Protein AF-R6NTU0-F1 (afdb_monomer_lite)

Radius of gyration: 30.63 Å; chains: 1; bounding box: 32×79×46 Å

Structure (mmCIF, N/CA/C/O backbone):
data_AF-R6NTU0-F1
#
_entry.id   AF-R6NTU0-F1
#
loop_
_atom_site.group_PDB
_atom_site.id
_atom_site.type_symbol
_atom_site.label_atom_id
_atom_site.label_alt_id
_atom_site.label_comp_id
_atom_site.label_asym_id
_atom_site.label_entity_id
_atom_site.label_seq_id
_atom_site.pdbx_PDB_ins_code
_atom_site.Cartn_x
_atom_site.Cartn_y
_atom_site.Cartn_z
_atom_site.occupancy
_atom_site.B_iso_or_equiv
_atom_site.auth_seq_id
_atom_site.auth_comp_id
_atom_site.auth_asym_id
_atom_site.auth_atom_id
_atom_site.pdbx_PDB_model_num
ATOM 1 N N . MET A 1 1 ? 14.908 51.862 26.089 1.00 60.16 1 MET A N 1
ATOM 2 C CA . MET A 1 1 ? 14.613 51.411 24.707 1.00 60.16 1 MET A CA 1
ATOM 3 C C . MET A 1 1 ? 13.474 50.391 24.591 1.00 60.16 1 MET A C 1
ATOM 5 O O . MET A 1 1 ? 12.903 50.316 23.517 1.00 60.16 1 MET A O 1
ATOM 9 N N . GLN A 1 2 ? 13.102 49.621 25.627 1.00 60.88 2 GLN A N 1
ATOM 10 C CA . GLN A 1 2 ? 12.033 48.607 25.495 1.00 60.88 2 GLN A CA 1
ATOM 11 C C . GLN A 1 2 ? 10.595 49.155 25.581 1.00 60.88 2 GLN A C 1
ATOM 13 O O . GLN A 1 2 ? 9.703 48.608 24.943 1.00 60.88 2 GLN A O 1
ATOM 18 N N . ARG A 1 3 ? 10.361 50.254 26.313 1.00 58.28 3 ARG A N 1
ATOM 19 C CA . ARG A 1 3 ? 9.015 50.847 26.457 1.00 58.28 3 ARG A CA 1
ATOM 20 C C . ARG A 1 3 ? 8.456 51.373 25.129 1.00 58.28 3 ARG A C 1
ATOM 22 O O . ARG A 1 3 ? 7.352 51.023 24.747 1.00 58.28 3 ARG A O 1
ATOM 29 N N . SER A 1 4 ? 9.291 52.059 24.350 1.00 64.38 4 SER A N 1
ATOM 30 C CA . SER A 1 4 ? 8.915 52.613 23.044 1.00 64.38 4 SER A CA 1
ATOM 31 C C . SER A 1 4 ? 8.605 51.563 21.971 1.00 64.38 4 SER A C 1
ATOM 33 O O . SER A 1 4 ? 7.971 51.887 20.968 1.00 64.38 4 SER A O 1
ATOM 35 N N . ALA A 1 5 ? 9.073 50.323 22.139 1.00 65.81 5 ALA A N 1
ATOM 36 C CA . ALA A 1 5 ? 8.715 49.215 21.258 1.00 65.81 5 ALA A CA 1
ATOM 37 C C . ALA A 1 5 ? 7.340 48.638 21.626 1.00 65.81 5 ALA A C 1
ATOM 39 O O . ALA A 1 5 ? 6.546 48.366 20.730 1.00 65.81 5 ALA A O 1
ATOM 40 N N . ALA A 1 6 ? 7.038 48.521 22.924 1.00 65.94 6 ALA A N 1
ATOM 41 C CA . ALA A 1 6 ? 5.730 48.087 23.409 1.00 65.94 6 ALA A CA 1
ATOM 42 C C . ALA A 1 6 ? 4.619 49.077 23.009 1.00 65.94 6 ALA A C 1
ATOM 44 O O . ALA A 1 6 ? 3.606 48.659 22.451 1.00 65.94 6 ALA A O 1
ATOM 45 N N 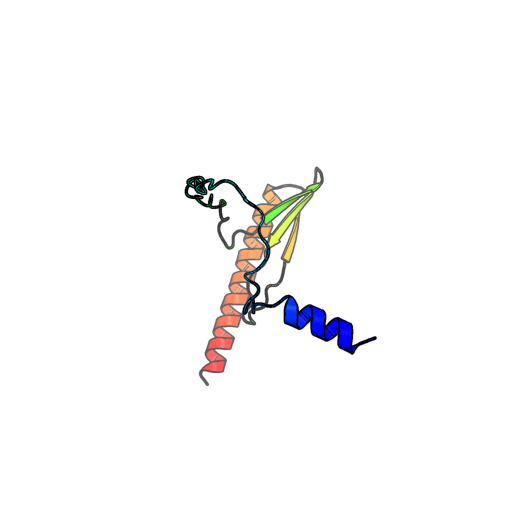. ASP A 1 7 ? 4.867 50.384 23.154 1.00 67.50 7 ASP A N 1
ATOM 46 C CA . ASP A 1 7 ? 3.913 51.440 22.776 1.00 67.50 7 ASP A CA 1
ATOM 47 C C . ASP A 1 7 ? 3.562 51.415 21.274 1.00 67.50 7 ASP A C 1
ATOM 49 O O . ASP A 1 7 ? 2.440 51.718 20.870 1.00 67.50 7 ASP A O 1
ATOM 53 N N . LYS A 1 8 ? 4.514 51.021 20.414 1.00 72.75 8 LYS A N 1
ATOM 54 C CA . LYS A 1 8 ? 4.290 50.886 18.962 1.00 72.75 8 LYS A CA 1
ATOM 55 C C . LYS A 1 8 ? 3.435 49.673 18.602 1.00 72.75 8 LYS A C 1
ATOM 57 O O . LYS A 1 8 ? 2.715 49.726 17.608 1.00 72.75 8 LYS A O 1
ATOM 62 N N . ILE A 1 9 ? 3.522 48.597 19.381 1.00 69.25 9 ILE A N 1
ATOM 63 C CA . ILE A 1 9 ? 2.754 47.370 19.148 1.00 69.25 9 ILE A CA 1
ATOM 64 C C . ILE A 1 9 ? 1.300 47.573 19.586 1.00 69.25 9 ILE A C 1
ATOM 66 O O . ILE A 1 9 ? 0.396 47.254 18.816 1.00 69.25 9 ILE A O 1
ATOM 70 N N . GLU A 1 10 ? 1.072 48.183 20.755 1.00 64.00 10 GLU A N 1
ATOM 71 C CA . GLU A 1 10 ? -0.272 48.562 21.225 1.00 64.00 10 GLU A CA 1
ATOM 72 C C . GLU A 1 10 ? -0.983 49.485 20.230 1.00 64.00 10 GLU A C 1
ATOM 74 O O . GLU A 1 10 ? -2.140 49.264 19.877 1.00 64.00 10 GLU A O 1
ATOM 79 N N . ARG A 1 11 ? -0.264 50.474 19.686 1.00 67.00 11 ARG A N 1
ATOM 80 C CA . ARG A 1 11 ? -0.818 51.406 18.697 1.00 67.00 11 ARG A CA 1
ATOM 81 C C . ARG A 1 11 ? -1.130 50.747 17.342 1.00 67.00 11 ARG A C 1
ATOM 83 O O . ARG A 1 11 ? -1.939 51.277 16.586 1.00 67.00 11 ARG A O 1
ATOM 90 N N . GLY A 1 12 ? -0.497 49.614 17.027 1.00 66.19 12 GLY A N 1
ATOM 91 C CA . GLY A 1 12 ? -0.701 48.868 15.780 1.00 66.19 12 GLY A CA 1
ATOM 92 C C . GLY A 1 12 ? -1.887 47.896 15.809 1.00 66.19 12 GLY A C 1
ATOM 93 O O . GLY A 1 12 ? -2.464 47.615 14.760 1.00 66.19 12 GLY A O 1
ATOM 94 N N . PHE A 1 13 ? -2.286 47.410 16.989 1.00 59.62 13 PHE A N 1
ATOM 95 C CA . PHE A 1 13 ? -3.392 46.463 17.154 1.00 59.62 13 PHE A CA 1
ATOM 96 C C . PHE A 1 13 ? -4.664 47.158 17.674 1.00 59.62 13 PHE A C 1
ATOM 98 O O . PHE A 1 13 ? -5.085 46.986 18.811 1.00 59.62 13 PHE A O 1
ATOM 105 N N . GLY A 1 14 ? -5.336 47.898 16.788 1.00 59.38 14 GLY A N 1
ATOM 106 C CA . GLY A 1 14 ? -6.805 47.886 16.775 1.00 59.38 14 GLY A CA 1
ATOM 107 C C . GLY A 1 14 ? -7.580 48.839 17.694 1.00 59.38 14 GLY A C 1
ATOM 108 O O . GLY A 1 14 ? -8.715 48.514 18.033 1.00 59.38 14 GLY A O 1
ATOM 109 N N . ARG A 1 15 ? -7.059 50.022 18.044 1.00 49.75 15 ARG A N 1
ATOM 110 C CA . ARG A 1 15 ? -7.896 51.131 18.557 1.00 49.75 15 ARG A CA 1
ATOM 111 C C . ARG A 1 15 ? -7.549 52.456 17.883 1.00 49.75 15 ARG A C 1
ATOM 113 O O . ARG A 1 15 ? -6.699 53.207 18.347 1.00 49.75 15 ARG A O 1
ATOM 120 N N . ASN A 1 16 ? -8.226 52.752 16.779 1.00 55.56 16 ASN A N 1
ATOM 121 C CA . ASN A 1 16 ? -8.296 54.087 16.186 1.00 55.56 16 ASN A CA 1
ATOM 122 C C . ASN A 1 16 ? -9.361 54.931 16.909 1.00 55.56 16 ASN A C 1
ATOM 124 O O . ASN A 1 16 ? -10.342 55.369 16.318 1.00 55.56 16 ASN A O 1
ATOM 128 N N . GLU A 1 17 ? -9.165 55.164 18.203 1.00 51.59 17 GLU A N 1
ATOM 129 C CA . GLU A 1 17 ? -9.954 56.142 18.953 1.00 51.59 17 GLU A CA 1
ATOM 130 C C . GLU A 1 17 ? -9.360 57.533 18.673 1.00 51.59 17 GLU A C 1
ATOM 132 O O . GLU A 1 17 ? -8.381 57.945 19.287 1.00 51.59 17 GLU A O 1
ATOM 137 N N . GLY A 1 18 ? -9.932 58.230 17.689 1.00 51.88 18 GLY A N 1
ATOM 138 C CA . GLY A 1 18 ? -9.862 59.689 17.585 1.00 51.88 18 GLY A CA 1
ATOM 139 C C . GLY A 1 18 ? -8.542 60.305 17.110 1.00 51.88 18 GLY A C 1
ATOM 140 O O . GLY A 1 18 ? -7.717 60.754 17.899 1.00 51.88 18 GLY A O 1
ATOM 141 N N . THR A 1 19 ? -8.408 60.508 15.798 1.00 41.62 19 THR A N 1
ATOM 142 C CA . THR A 1 19 ? -7.807 61.752 15.278 1.00 41.62 19 THR A CA 1
ATOM 143 C C . THR A 1 19 ? -8.477 62.111 13.953 1.00 41.62 19 THR A C 1
ATOM 145 O O . THR A 1 19 ? -7.928 61.935 12.870 1.00 41.62 19 THR A O 1
ATOM 148 N N . LEU A 1 20 ? -9.724 62.575 14.054 1.00 44.44 20 LEU A N 1
ATOM 149 C CA . LEU A 1 20 ? -10.281 63.488 13.063 1.00 44.44 20 LEU A CA 1
ATOM 150 C C . LEU A 1 20 ? -9.589 64.840 13.276 1.00 44.44 20 LEU A C 1
ATOM 152 O O . LEU A 1 20 ? -9.708 65.421 14.351 1.00 44.44 20 LEU A O 1
ATOM 156 N N . GLY A 1 21 ? -8.856 65.313 12.272 1.00 35.34 21 GLY A N 1
ATOM 157 C CA . GLY A 1 21 ? -8.268 66.651 12.255 1.00 35.34 21 GLY A CA 1
ATOM 158 C C . GLY A 1 21 ? -7.064 66.724 11.325 1.00 35.34 21 GLY A C 1
ATOM 159 O O . GLY A 1 21 ? -5.967 66.342 11.719 1.00 35.34 21 GLY A O 1
ATOM 160 N N . GLY A 1 22 ? -7.283 67.188 10.094 1.00 33.31 22 GLY A N 1
ATOM 161 C CA . GLY A 1 22 ? -6.232 67.398 9.096 1.00 33.31 22 GLY A CA 1
ATOM 162 C C . GLY A 1 22 ? -6.763 67.326 7.667 1.00 33.31 22 GLY A C 1
ATOM 163 O O . GLY A 1 22 ? -6.509 66.366 6.950 1.00 33.31 22 GLY A O 1
ATOM 164 N N . ASP A 1 23 ? -7.568 68.321 7.314 1.00 46.41 23 ASP A N 1
ATOM 165 C CA . ASP A 1 23 ? -7.863 68.844 5.980 1.00 46.41 23 ASP A CA 1
ATOM 166 C C . ASP A 1 23 ? -6.897 68.415 4.855 1.00 46.41 23 ASP A C 1
ATOM 168 O O . ASP A 1 23 ? -5.843 68.993 4.616 1.00 46.41 23 ASP A O 1
ATOM 172 N N . GLY A 1 24 ? -7.333 67.415 4.091 1.00 41.44 24 GLY A N 1
ATOM 173 C CA . GLY A 1 24 ? -6.787 67.059 2.787 1.00 41.44 24 GLY A CA 1
ATOM 174 C C . GLY A 1 24 ? -7.924 66.540 1.918 1.00 41.44 24 GLY A C 1
ATOM 175 O O . GLY A 1 24 ? -8.368 65.405 2.078 1.00 41.44 24 GLY A O 1
ATOM 176 N N . GLN A 1 25 ? -8.449 67.392 1.036 1.00 46.88 25 GLN A N 1
ATOM 177 C CA . GLN A 1 25 ? -9.513 67.044 0.093 1.00 46.88 25 GLN A CA 1
ATOM 178 C C . GLN A 1 25 ? -9.085 65.853 -0.769 1.00 46.88 25 GLN A C 1
ATOM 180 O O . GLN A 1 25 ? -8.272 65.981 -1.681 1.00 46.88 25 GLN A O 1
ATOM 185 N N . THR A 1 26 ? -9.652 64.686 -0.473 1.00 44.88 26 THR A N 1
ATOM 186 C CA . THR A 1 26 ? -9.638 63.542 -1.383 1.00 44.88 26 THR A CA 1
ATOM 187 C C . THR A 1 26 ? -10.971 63.599 -2.128 1.00 44.88 26 THR A C 1
ATOM 189 O O . THR A 1 26 ? -12.004 63.615 -1.456 1.00 44.88 26 THR A O 1
ATOM 192 N N . PRO A 1 27 ? -11.005 63.713 -3.467 1.00 48.28 27 PRO A N 1
ATOM 193 C CA . PRO A 1 27 ? -12.273 63.725 -4.186 1.00 48.28 27 PRO A CA 1
ATOM 194 C C . PRO A 1 27 ? -13.030 62.428 -3.894 1.00 48.28 27 PRO A C 1
ATOM 196 O O . PRO A 1 27 ? -12.440 61.346 -3.926 1.00 48.28 27 PRO A O 1
ATOM 199 N N . ASP A 1 28 ? -14.319 62.571 -3.582 1.00 53.00 28 ASP A N 1
ATOM 200 C CA . ASP A 1 28 ? -15.267 61.489 -3.322 1.00 53.00 28 ASP A CA 1
ATOM 201 C C . ASP A 1 28 ? -15.300 60.556 -4.536 1.00 53.00 28 ASP A C 1
ATOM 203 O O . ASP A 1 28 ? -15.959 60.807 -5.546 1.00 53.00 28 ASP A O 1
ATOM 207 N N . ARG A 1 29 ? -14.478 59.509 -4.488 1.00 60.75 29 ARG A N 1
ATOM 208 C CA . ARG A 1 29 ? -14.560 58.406 -5.428 1.00 60.75 29 ARG A CA 1
ATOM 209 C C . ARG A 1 29 ? -15.257 57.292 -4.683 1.00 60.75 29 ARG A C 1
ATOM 211 O O . ARG A 1 29 ? -14.635 56.602 -3.876 1.00 60.75 29 ARG A O 1
ATOM 218 N N . VAL A 1 30 ? -16.549 57.145 -4.962 1.00 63.00 30 VAL A N 1
ATOM 219 C CA . VAL A 1 30 ? -17.335 55.973 -4.580 1.00 63.00 30 VAL A CA 1
ATOM 220 C C . VAL A 1 30 ? -16.477 54.735 -4.871 1.00 63.00 30 VAL A C 1
ATOM 222 O O . VAL A 1 30 ? -16.055 54.557 -6.020 1.00 63.00 30 VAL A O 1
ATOM 225 N N . PRO A 1 31 ? -16.134 53.907 -3.869 1.00 62.16 31 PRO A 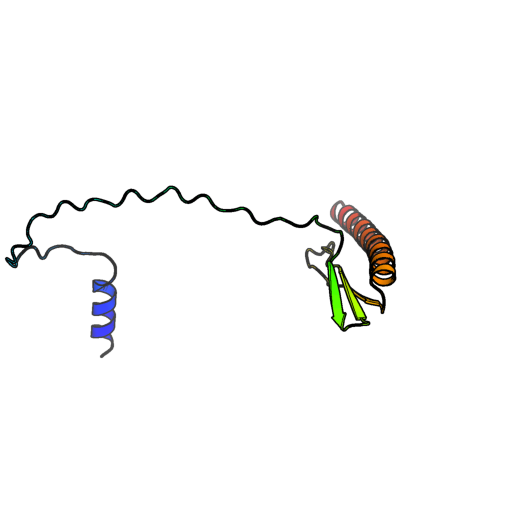N 1
ATOM 226 C CA . PRO A 1 31 ? -15.410 52.680 -4.129 1.00 62.16 31 PRO A CA 1
ATOM 227 C C . PRO A 1 31 ? -16.370 51.757 -4.874 1.00 62.16 31 PRO A C 1
ATOM 229 O O . PRO A 1 31 ? -17.189 51.070 -4.264 1.00 62.16 31 PRO A O 1
ATOM 232 N N . GLU A 1 32 ? -16.295 51.757 -6.205 1.00 64.56 32 GLU A N 1
ATOM 233 C CA . GLU A 1 32 ? -16.850 50.686 -7.018 1.00 64.56 32 GLU A CA 1
ATOM 234 C C . GLU A 1 32 ? -16.154 49.410 -6.558 1.00 64.56 32 GLU A C 1
ATOM 236 O O . GLU A 1 32 ? -15.017 49.116 -6.931 1.00 64.56 32 GLU A O 1
ATOM 241 N N . THR A 1 33 ? -16.794 48.692 -5.639 1.00 66.56 33 THR A N 1
ATOM 242 C CA . THR A 1 33 ? -16.314 47.388 -5.212 1.00 66.56 33 THR A CA 1
ATOM 243 C C . THR A 1 33 ? -16.343 46.513 -6.459 1.00 66.56 33 THR A C 1
ATOM 245 O O . THR A 1 33 ? -17.424 46.280 -7.004 1.00 66.56 33 THR A O 1
ATOM 248 N N . PRO A 1 34 ? -15.187 46.053 -6.977 1.00 69.12 34 PRO A N 1
ATOM 249 C CA . PRO A 1 34 ? -15.211 45.174 -8.128 1.00 69.12 34 PRO A CA 1
ATOM 250 C C . PRO A 1 34 ? -15.985 43.932 -7.701 1.00 69.12 34 PRO A C 1
ATOM 252 O O . PRO A 1 34 ? -15.639 43.300 -6.696 1.00 69.12 34 PRO A O 1
ATOM 255 N N . VAL A 1 35 ? -17.058 43.615 -8.427 1.00 71.44 35 VAL A N 1
ATOM 256 C CA . VAL A 1 35 ? -17.863 42.415 -8.195 1.00 71.44 35 VAL A CA 1
ATOM 257 C C . VAL A 1 35 ? -16.926 41.225 -8.363 1.00 71.44 35 VAL A C 1
ATOM 259 O O . VAL A 1 35 ? -16.585 40.825 -9.475 1.00 71.44 35 VAL A O 1
ATOM 262 N N . ARG A 1 36 ? -16.421 40.701 -7.243 1.00 72.56 36 ARG A N 1
ATOM 263 C CA . ARG A 1 36 ? -15.508 39.562 -7.251 1.00 72.56 36 ARG A CA 1
ATOM 264 C C . ARG A 1 36 ? -16.291 38.376 -7.795 1.00 72.56 36 ARG A C 1
ATOM 266 O O . ARG A 1 36 ? -17.311 37.996 -7.220 1.00 72.56 36 ARG A O 1
ATOM 273 N N . ALA A 1 37 ? -15.826 37.807 -8.905 1.00 76.81 37 ALA A N 1
ATOM 274 C CA . ALA A 1 37 ? -16.386 36.571 -9.427 1.00 76.81 37 ALA A CA 1
ATOM 275 C C . ALA A 1 37 ? -16.395 35.512 -8.313 1.00 76.81 37 ALA A C 1
ATOM 277 O O . ALA A 1 37 ? -15.427 35.387 -7.556 1.00 76.81 37 ALA A O 1
ATOM 278 N N . LYS A 1 38 ? -17.503 34.775 -8.186 1.00 80.94 38 LYS A N 1
ATOM 279 C CA . LYS A 1 38 ? -17.622 33.689 -7.209 1.00 80.94 38 LYS A CA 1
ATOM 280 C C . LYS A 1 38 ? -16.537 32.657 -7.524 1.00 80.94 38 LYS A C 1
ATOM 282 O O . LYS A 1 38 ? -16.539 32.070 -8.601 1.00 80.94 38 LYS A O 1
ATOM 287 N N . PHE A 1 39 ? -15.582 32.483 -6.614 1.00 84.56 39 PHE A N 1
ATOM 288 C CA . PHE A 1 39 ? -14.540 31.475 -6.765 1.00 84.56 39 PHE A CA 1
ATOM 289 C C . PHE A 1 39 ? -15.153 30.088 -6.574 1.00 84.56 39 PHE A C 1
ATOM 291 O O . PHE A 1 39 ? -15.636 29.766 -5.489 1.00 84.56 39 PHE A O 1
ATOM 298 N N . GLU A 1 40 ? -15.106 29.265 -7.617 1.00 86.62 40 GLU A N 1
ATOM 299 C CA . GLU A 1 40 ? -15.477 27.857 -7.537 1.00 86.62 40 GLU A CA 1
ATOM 300 C C . GLU A 1 40 ? -14.213 27.001 -7.363 1.00 86.62 40 GLU A C 1
ATOM 302 O O . GLU A 1 40 ? -13.373 26.939 -8.269 1.00 86.62 40 GLU A O 1
ATOM 307 N N . PRO A 1 41 ? -14.026 26.336 -6.208 1.00 88.38 41 PRO A N 1
ATOM 308 C CA . PRO A 1 41 ? -12.857 25.500 -5.988 1.00 88.38 41 PRO A CA 1
ATOM 309 C C . PRO A 1 41 ? -12.907 24.260 -6.887 1.00 88.38 41 PRO A C 1
ATOM 311 O O . PRO A 1 41 ? -13.780 23.400 -6.755 1.00 88.38 41 PRO A O 1
ATOM 314 N N . LYS A 1 42 ? -11.917 24.116 -7.773 1.00 87.25 42 LYS A N 1
ATOM 315 C CA . LYS A 1 42 ? -11.737 22.900 -8.575 1.00 87.25 42 LYS A CA 1
ATOM 316 C C . LYS A 1 42 ? -11.318 21.738 -7.672 1.00 87.25 42 LYS A C 1
ATOM 318 O O . LYS A 1 42 ? -10.206 21.732 -7.144 1.00 87.25 42 LYS A O 1
ATOM 323 N N . GLN A 1 43 ? -12.180 20.733 -7.516 1.00 85.56 43 GLN A N 1
ATOM 324 C CA . GLN A 1 43 ? -11.843 19.550 -6.722 1.00 85.56 43 GLN A CA 1
ATOM 325 C C . GLN A 1 43 ? -10.788 18.681 -7.436 1.00 85.56 43 GLN A C 1
ATOM 327 O O . GLN A 1 43 ? -10.955 18.351 -8.615 1.00 85.56 43 GLN A O 1
ATOM 332 N N . PRO A 1 44 ? -9.698 18.283 -6.754 1.00 83.06 44 PRO A N 1
ATOM 333 C CA . PRO A 1 44 ? -8.704 17.388 -7.329 1.00 83.06 44 PRO A CA 1
ATOM 334 C C . PRO A 1 44 ? -9.241 15.955 -7.427 1.00 8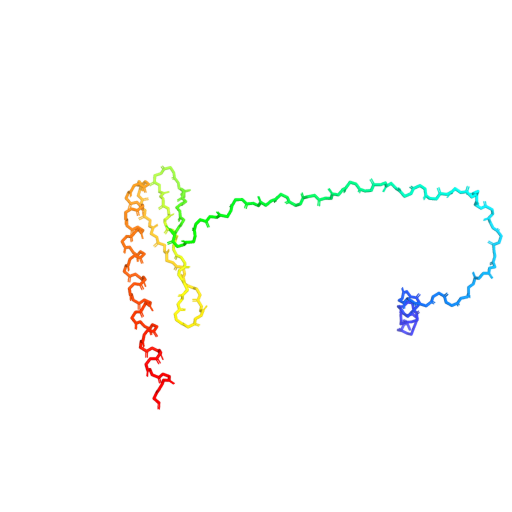3.06 44 PRO A C 1
ATOM 336 O O . PRO A 1 44 ? -10.048 15.509 -6.612 1.00 83.06 44 PRO A O 1
ATOM 339 N N . LYS A 1 45 ? -8.741 15.186 -8.400 1.00 83.62 45 LYS A N 1
ATOM 340 C CA . LYS A 1 45 ? -9.085 13.766 -8.537 1.00 83.62 45 LYS A CA 1
ATOM 341 C C . LYS A 1 45 ? -8.485 12.959 -7.379 1.00 83.62 45 LYS A C 1
ATOM 343 O O . LYS A 1 45 ? -7.280 12.706 -7.350 1.00 83.62 45 LYS A O 1
ATOM 348 N N . ILE A 1 46 ? -9.331 12.546 -6.434 1.00 77.06 46 ILE A N 1
ATOM 349 C CA . ILE A 1 46 ? -8.945 11.711 -5.288 1.00 77.06 46 ILE A CA 1
ATOM 350 C C . ILE A 1 46 ? -8.725 10.268 -5.762 1.00 77.06 46 ILE A C 1
ATOM 352 O O . ILE A 1 46 ? -9.537 9.700 -6.494 1.00 77.06 46 ILE A O 1
ATOM 356 N N . ARG A 1 47 ? -7.602 9.666 -5.360 1.00 71.19 47 ARG A N 1
ATOM 357 C CA . ARG A 1 47 ? -7.275 8.268 -5.682 1.00 71.19 47 ARG A CA 1
ATOM 358 C C . ARG A 1 47 ? -8.081 7.306 -4.807 1.00 71.19 47 ARG A C 1
ATOM 360 O O . ARG A 1 47 ? -8.378 7.619 -3.656 1.00 71.19 47 ARG A O 1
ATOM 367 N N . ARG A 1 48 ? -8.386 6.112 -5.332 1.00 71.19 48 ARG A N 1
ATOM 368 C CA . ARG A 1 48 ? -9.044 5.055 -4.550 1.00 71.19 48 ARG A CA 1
ATOM 369 C C . ARG A 1 48 ? -8.162 4.669 -3.350 1.00 71.19 48 ARG A C 1
ATOM 371 O O . ARG A 1 48 ? -6.970 4.415 -3.539 1.00 71.19 48 ARG A O 1
ATOM 378 N N . PRO A 1 49 ? -8.709 4.641 -2.125 1.00 68.00 49 PRO A N 1
ATOM 379 C CA . PRO A 1 49 ? -7.949 4.225 -0.957 1.00 68.00 49 PRO A CA 1
ATOM 380 C C . PRO A 1 49 ? -7.632 2.724 -1.032 1.00 68.00 49 PRO A C 1
ATOM 382 O O . PRO A 1 49 ? -8.452 1.930 -1.478 1.00 68.00 49 PRO A O 1
ATOM 385 N N . GLY A 1 50 ? -6.446 2.327 -0.562 1.00 69.31 50 GLY A N 1
ATOM 386 C CA . GLY A 1 50 ? -6.114 0.918 -0.307 1.00 69.31 50 GLY A CA 1
ATOM 387 C C . GLY A 1 50 ? -5.427 0.141 -1.436 1.00 69.31 50 GLY A C 1
ATOM 388 O O . GLY A 1 50 ? -4.905 -0.928 -1.154 1.00 69.31 50 GLY A O 1
ATOM 389 N N . THR A 1 51 ? -5.337 0.671 -2.660 1.00 69.06 51 THR A N 1
ATOM 390 C CA . THR A 1 51 ? -4.710 -0.031 -3.808 1.00 69.06 51 THR A CA 1
ATOM 391 C C . THR A 1 51 ? -3.171 0.030 -3.814 1.00 69.06 51 THR A C 1
ATOM 393 O O . THR A 1 51 ? -2.525 -0.630 -4.617 1.00 69.06 51 THR A O 1
ATOM 396 N N . GLY A 1 52 ? -2.557 0.797 -2.906 1.00 79.50 52 GLY A N 1
ATOM 397 C CA . GLY A 1 52 ? -1.122 1.098 -2.976 1.00 79.50 52 GLY A CA 1
ATOM 398 C C . GLY A 1 52 ? -0.795 2.074 -4.114 1.00 79.50 52 GLY A C 1
ATOM 399 O O . GLY A 1 52 ? -1.687 2.569 -4.805 1.00 79.50 52 GLY A O 1
ATOM 400 N N . CYS A 1 53 ? 0.478 2.430 -4.265 1.00 85.19 53 CYS A N 1
ATOM 401 C CA . CYS A 1 53 ? 0.946 3.305 -5.337 1.00 85.19 53 CYS A CA 1
ATOM 402 C C . CYS A 1 53 ? 2.209 2.743 -5.964 1.00 85.19 53 CYS A C 1
ATOM 404 O O . CYS A 1 53 ? 3.107 2.326 -5.242 1.00 85.19 53 CYS A O 1
ATOM 406 N N . ILE A 1 54 ? 2.280 2.785 -7.290 1.00 88.00 54 ILE A N 1
ATOM 407 C CA . ILE A 1 54 ? 3.416 2.278 -8.045 1.00 88.00 54 ILE A CA 1
ATOM 408 C C . ILE A 1 54 ? 4.122 3.445 -8.714 1.00 88.00 54 ILE A C 1
ATOM 410 O O . ILE A 1 54 ? 3.493 4.275 -9.373 1.00 88.00 54 ILE A O 1
ATOM 414 N N . PHE A 1 55 ? 5.428 3.519 -8.505 1.00 88.19 55 PHE A N 1
ATOM 415 C CA . PHE A 1 55 ? 6.296 4.554 -9.033 1.00 88.19 55 PHE A CA 1
ATOM 416 C C . PHE A 1 55 ? 7.416 3.913 -9.834 1.00 88.19 55 PHE A C 1
ATOM 418 O O . PHE A 1 55 ? 8.014 2.931 -9.406 1.00 88.19 55 PHE A O 1
ATOM 425 N N . ARG A 1 56 ? 7.726 4.482 -10.994 1.00 92.38 56 ARG A N 1
ATOM 426 C CA . ARG A 1 56 ? 8.916 4.093 -11.746 1.00 92.38 56 ARG A CA 1
ATOM 427 C C . ARG A 1 56 ? 10.113 4.841 -11.161 1.00 92.38 56 ARG A C 1
ATOM 429 O O . ARG A 1 56 ? 10.160 6.063 -11.272 1.00 92.38 56 ARG A O 1
ATOM 436 N N . ILE A 1 57 ? 11.041 4.124 -10.527 1.00 91.19 57 ILE A N 1
ATOM 437 C CA . ILE A 1 57 ? 12.278 4.700 -9.972 1.00 91.19 57 ILE A CA 1
ATOM 438 C C . ILE A 1 57 ? 13.311 4.895 -11.080 1.00 91.19 57 ILE A C 1
ATOM 440 O O . ILE A 1 57 ? 13.961 5.933 -11.145 1.00 91.19 57 ILE A O 1
ATOM 444 N N . SER A 1 58 ? 13.476 3.893 -11.942 1.00 89.88 58 SER A N 1
ATOM 445 C CA . SER A 1 58 ? 14.409 3.925 -13.070 1.00 89.88 58 SER A CA 1
ATOM 446 C C . SER A 1 58 ? 13.809 3.205 -14.277 1.00 89.88 58 SER A C 1
ATOM 448 O O . SER A 1 58 ? 12.719 2.641 -14.187 1.00 89.88 58 SER A O 1
ATOM 450 N N . GLU A 1 59 ? 14.499 3.221 -15.421 1.00 87.94 59 GLU A N 1
ATOM 451 C CA . GLU A 1 59 ? 14.020 2.591 -16.664 1.00 87.94 59 GLU A CA 1
ATOM 452 C C . GLU A 1 59 ? 13.601 1.127 -16.483 1.00 87.94 59 GLU A C 1
ATOM 454 O O . GLU A 1 59 ? 12.638 0.686 -17.105 1.00 87.94 59 GLU A O 1
ATOM 459 N N . LYS A 1 60 ? 14.290 0.406 -15.592 1.00 88.06 60 LYS A N 1
ATOM 460 C CA . LYS A 1 60 ? 14.078 -1.018 -15.311 1.00 88.06 60 LYS A CA 1
ATOM 461 C C . LYS A 1 60 ? 13.720 -1.290 -13.851 1.00 88.06 60 LYS A C 1
ATOM 463 O O . LYS A 1 60 ? 14.002 -2.374 -13.370 1.00 88.06 60 LYS A O 1
ATOM 468 N N . LYS A 1 61 ? 13.214 -0.304 -13.101 1.00 93.38 61 LYS A N 1
ATOM 469 C CA . LYS A 1 61 ? 12.881 -0.507 -11.684 1.00 93.38 61 LYS A CA 1
ATOM 470 C C . LYS A 1 61 ? 11.626 0.238 -11.275 1.00 93.38 61 LYS A C 1
ATOM 472 O O . LYS A 1 61 ? 11.522 1.459 -11.419 1.00 93.38 61 LYS A O 1
ATOM 477 N N . TRP A 1 62 ? 10.718 -0.508 -10.670 1.00 93.75 62 TRP A N 1
ATOM 478 C CA . TRP A 1 62 ? 9.446 -0.058 -10.135 1.00 93.75 62 TRP A CA 1
ATOM 479 C C . TRP A 1 62 ? 9.406 -0.233 -8.617 1.00 93.75 62 TRP A C 1
ATOM 481 O O . TRP A 1 62 ? 9.939 -1.197 -8.072 1.00 93.75 62 TRP A O 1
ATOM 491 N N . GLU A 1 63 ? 8.783 0.724 -7.935 1.00 93.44 63 GLU A N 1
ATOM 492 C CA . GLU A 1 63 ? 8.496 0.718 -6.502 1.00 93.44 63 GLU A CA 1
ATOM 493 C C . GLU A 1 63 ? 6.990 0.658 -6.280 1.00 93.44 63 GLU A C 1
ATOM 495 O O . GLU A 1 63 ? 6.273 1.591 -6.637 1.00 93.44 63 GLU A O 1
ATOM 500 N N . GLY A 1 64 ? 6.525 -0.403 -5.630 1.00 92.56 64 GLY A N 1
ATOM 501 C CA . GLY A 1 64 ? 5.178 -0.520 -5.090 1.00 92.56 64 GLY A CA 1
ATOM 502 C C . GLY A 1 64 ? 5.179 -0.113 -3.622 1.00 92.56 64 GLY A C 1
ATOM 503 O O . GLY A 1 64 ? 5.826 -0.751 -2.799 1.00 92.56 64 GLY A O 1
ATOM 504 N N . SER A 1 65 ? 4.457 0.948 -3.281 1.00 90.81 65 SER A N 1
ATOM 505 C CA . SER A 1 65 ? 4.333 1.483 -1.927 1.00 90.81 65 SER A CA 1
ATOM 506 C C . SER A 1 65 ? 2.936 1.224 -1.372 1.00 90.81 65 SER A C 1
ATOM 508 O O . SER A 1 65 ? 1.931 1.645 -1.951 1.00 90.81 65 SER A O 1
ATOM 510 N N . TYR A 1 66 ? 2.870 0.648 -0.175 1.00 91.12 66 TYR A N 1
ATOM 511 C CA . TYR A 1 66 ? 1.638 0.422 0.569 1.00 91.12 66 TYR A CA 1
ATOM 512 C C . TYR A 1 66 ? 1.742 0.945 2.005 1.00 91.12 66 TYR A C 1
ATOM 514 O O . TYR A 1 66 ? 2.665 0.604 2.736 1.00 91.12 66 TYR A O 1
ATOM 522 N N . SER A 1 67 ? 0.778 1.772 2.423 1.00 88.62 67 SER A N 1
ATOM 523 C CA . SER A 1 67 ? 0.786 2.423 3.744 1.00 88.62 67 SER A CA 1
ATOM 524 C C . SER A 1 67 ? -0.523 2.188 4.509 1.00 88.62 67 SER A C 1
ATOM 526 O O . SER A 1 67 ? -1.364 3.104 4.586 1.00 88.62 67 SER A O 1
ATOM 528 N N . PRO A 1 68 ? -0.737 0.978 5.061 1.00 89.31 68 PRO A N 1
ATOM 529 C CA . PRO A 1 68 ? -1.922 0.663 5.842 1.00 89.31 68 PRO A CA 1
ATOM 530 C C . PRO A 1 68 ? -1.920 1.385 7.193 1.00 89.31 68 PRO A C 1
ATOM 532 O O . PRO A 1 68 ? -0.880 1.792 7.721 1.00 89.31 68 PRO A O 1
ATOM 535 N N . LYS A 1 69 ? -3.119 1.550 7.757 1.00 88.31 69 LYS A N 1
ATOM 536 C CA . LYS A 1 69 ? -3.313 2.046 9.122 1.00 88.31 69 LYS A CA 1
ATOM 537 C C . LYS A 1 69 ? -3.323 0.847 10.068 1.00 88.31 69 LYS A C 1
ATOM 539 O O . LYS A 1 69 ? -4.222 0.012 9.980 1.00 88.31 69 LYS A O 1
ATOM 544 N N . LEU A 1 70 ? -2.320 0.774 10.939 1.00 86.75 70 LEU A N 1
ATOM 545 C CA . LEU A 1 70 ? -2.205 -0.268 11.956 1.00 86.75 70 LEU A CA 1
ATOM 546 C C . LEU A 1 70 ? -3.316 -0.122 13.012 1.00 86.75 70 LEU A C 1
ATOM 548 O O . LEU A 1 70 ? -3.901 0.963 13.138 1.00 86.75 70 LEU A O 1
ATOM 552 N N . PRO A 1 71 ? -3.584 -1.177 13.801 1.00 83.44 71 PRO A N 1
ATOM 553 C CA . PRO A 1 71 ? -4.536 -1.116 14.912 1.00 83.44 71 PRO A CA 1
ATOM 554 C C . PRO A 1 71 ? -4.170 -0.026 15.931 1.00 83.44 71 PRO A C 1
ATOM 556 O O . PRO A 1 71 ? -5.039 0.687 16.415 1.00 83.44 71 PRO A O 1
ATOM 559 N N . ASN A 1 72 ? -2.869 0.207 16.130 1.00 81.75 72 ASN A N 1
ATOM 560 C CA . ASN A 1 72 ? -2.312 1.247 17.005 1.00 81.75 72 ASN A CA 1
ATOM 561 C C . ASN A 1 72 ? -2.514 2.690 16.486 1.00 81.75 72 ASN A C 1
ATOM 563 O O . ASN A 1 72 ? -1.909 3.628 16.999 1.00 81.75 72 ASN A O 1
ATOM 567 N N . GLY A 1 73 ? -3.267 2.893 15.400 1.00 83.44 73 GLY A N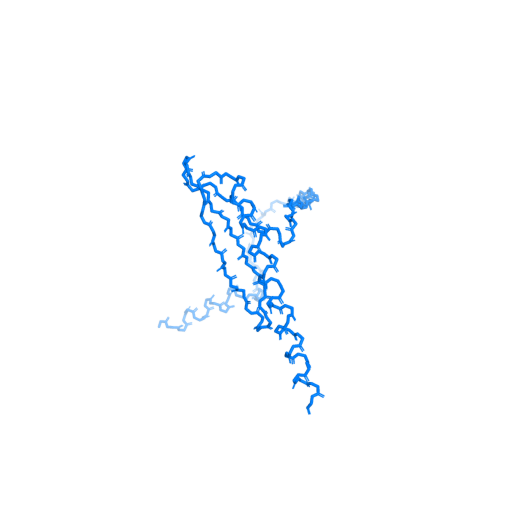 1
ATOM 568 C CA . GLY A 1 73 ? -3.554 4.206 14.810 1.00 83.44 73 GLY A CA 1
ATOM 569 C C . GLY A 1 73 ? -2.434 4.803 13.945 1.00 83.44 73 GLY A C 1
ATOM 570 O O . GLY A 1 73 ? -2.716 5.652 13.097 1.00 83.44 73 GLY A O 1
ATOM 571 N N . LYS A 1 74 ? -1.188 4.333 14.091 1.00 88.44 74 LYS A N 1
ATOM 572 C CA . LYS A 1 74 ? -0.033 4.738 13.269 1.00 88.44 74 LYS A CA 1
ATOM 573 C C . LYS A 1 74 ? -0.083 4.107 11.870 1.00 88.44 74 LYS A C 1
ATOM 575 O O . LYS A 1 74 ? -0.628 3.022 11.677 1.00 88.44 74 LYS A O 1
ATOM 580 N N . ARG A 1 75 ? 0.507 4.774 10.873 1.00 89.31 75 ARG A N 1
ATOM 581 C CA . ARG A 1 75 ? 0.693 4.213 9.522 1.00 89.31 75 ARG A CA 1
ATOM 582 C C . ARG A 1 75 ? 2.124 3.718 9.374 1.00 89.31 75 ARG A C 1
ATOM 584 O O . ARG A 1 75 ? 3.048 4.408 9.793 1.00 89.31 75 ARG A O 1
ATOM 591 N N . LYS A 1 76 ? 2.304 2.552 8.758 1.00 89.06 76 LYS A N 1
ATOM 592 C CA . LYS A 1 76 ? 3.625 2.011 8.410 1.00 89.06 76 LYS A CA 1
ATOM 593 C C . LYS A 1 76 ? 3.707 1.864 6.900 1.00 89.06 76 LYS A C 1
ATOM 595 O O . LYS A 1 76 ? 2.751 1.390 6.301 1.00 89.06 76 LYS A O 1
ATOM 600 N N . LYS A 1 77 ? 4.812 2.308 6.299 1.00 90.06 77 LYS A N 1
ATOM 601 C CA . LYS A 1 77 ? 5.067 2.167 4.861 1.00 90.06 77 LYS A CA 1
ATOM 602 C C . LYS A 1 77 ? 5.737 0.815 4.603 1.00 90.06 77 LYS A C 1
ATOM 604 O O . LYS A 1 77 ? 6.679 0.459 5.308 1.00 90.06 77 LYS A O 1
ATOM 609 N N . PHE A 1 78 ? 5.254 0.093 3.604 1.00 89.75 78 PHE A N 1
ATOM 610 C CA . PHE A 1 78 ? 5.843 -1.127 3.067 1.00 89.75 78 PHE A CA 1
ATOM 611 C C . PHE A 1 78 ? 6.144 -0.904 1.589 1.00 89.75 78 PHE A C 1
ATOM 613 O O . PHE A 1 78 ? 5.291 -0.398 0.859 1.00 89.75 78 PHE A O 1
ATOM 620 N N . ASN A 1 79 ? 7.356 -1.262 1.176 1.00 92.38 79 ASN A N 1
ATOM 621 C CA . ASN A 1 79 ? 7.857 -1.049 -0.174 1.00 92.38 79 ASN A CA 1
ATOM 622 C C . ASN A 1 79 ? 8.213 -2.389 -0.818 1.00 92.38 79 ASN A C 1
ATOM 624 O O . ASN A 1 79 ? 8.790 -3.257 -0.164 1.00 92.38 79 ASN A O 1
ATOM 628 N N . ILE A 1 80 ? 7.914 -2.517 -2.105 1.00 91.69 80 ILE A N 1
ATOM 629 C CA . ILE A 1 80 ? 8.315 -3.625 -2.971 1.00 91.69 80 ILE A CA 1
ATOM 630 C C . ILE A 1 80 ? 9.062 -3.041 -4.153 1.00 91.69 80 ILE A C 1
ATOM 632 O O . ILE A 1 80 ? 8.648 -2.018 -4.692 1.00 91.69 80 ILE A O 1
ATOM 636 N N . TYR A 1 81 ? 10.126 -3.714 -4.573 1.00 92.56 81 TYR A N 1
ATOM 637 C CA . TYR A 1 81 ? 10.848 -3.378 -5.788 1.00 92.56 81 TYR A CA 1
ATOM 638 C C . TYR A 1 81 ? 10.750 -4.534 -6.782 1.00 92.56 81 TYR A C 1
ATOM 640 O O . TYR A 1 81 ? 10.892 -5.696 -6.395 1.00 92.56 81 TYR A O 1
ATOM 648 N N . ALA A 1 82 ? 10.492 -4.212 -8.044 1.00 92.31 82 ALA A N 1
ATOM 649 C CA . ALA A 1 82 ? 10.483 -5.162 -9.153 1.00 92.31 82 ALA A CA 1
ATOM 650 C C . ALA A 1 82 ? 11.001 -4.481 -10.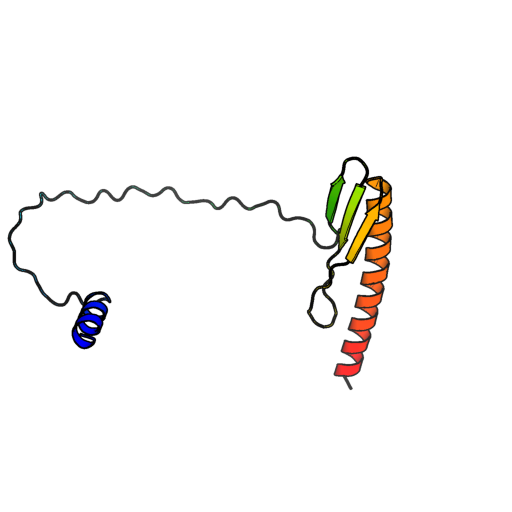422 1.00 92.31 82 ALA A C 1
ATOM 652 O O . ALA A 1 82 ? 11.028 -3.249 -10.489 1.00 92.31 82 ALA A O 1
ATOM 653 N N . ASP A 1 83 ? 11.408 -5.267 -11.413 1.00 91.06 83 ASP A N 1
ATOM 654 C CA . ASP A 1 83 ? 11.999 -4.717 -12.633 1.00 91.06 83 ASP A CA 1
ATOM 655 C C . ASP A 1 83 ? 10.928 -4.350 -13.668 1.00 91.06 83 ASP A C 1
ATOM 657 O O . ASP A 1 83 ? 11.050 -3.351 -14.385 1.00 91.06 83 ASP A O 1
ATOM 661 N N . THR A 1 84 ? 9.821 -5.096 -13.678 1.00 91.38 84 THR A N 1
ATOM 662 C CA . THR A 1 84 ? 8.637 -4.807 -14.488 1.00 91.38 84 THR A CA 1
ATOM 663 C C . THR A 1 84 ? 7.507 -4.210 -13.651 1.00 91.38 84 THR A C 1
ATOM 665 O O . THR A 1 84 ? 7.448 -4.335 -12.424 1.00 91.38 84 THR A O 1
ATOM 668 N N . ARG A 1 85 ? 6.584 -3.525 -14.331 1.00 88.69 85 ARG A N 1
ATOM 669 C CA . ARG A 1 85 ? 5.406 -2.944 -13.685 1.00 88.69 85 ARG A CA 1
ATOM 670 C C . ARG A 1 85 ? 4.433 -4.023 -13.206 1.00 88.69 85 ARG A C 1
ATOM 672 O O . ARG A 1 85 ? 3.895 -3.900 -12.113 1.00 88.69 85 ARG A O 1
ATOM 679 N N . GLU A 1 86 ? 4.227 -5.049 -14.022 1.00 90.06 86 GLU A N 1
ATOM 680 C CA . GLU A 1 86 ? 3.260 -6.127 -13.791 1.00 90.06 86 GLU A CA 1
ATOM 681 C C . GLU A 1 86 ? 3.663 -6.969 -12.577 1.00 90.06 86 GLU A C 1
ATOM 683 O O . GLU A 1 86 ? 2.879 -7.110 -11.641 1.00 90.06 86 GLU A O 1
ATOM 688 N N . GLU A 1 87 ? 4.931 -7.384 -12.494 1.00 90.75 87 GLU A N 1
ATOM 689 C CA . GLU A 1 87 ? 5.448 -8.095 -11.315 1.00 90.75 87 GLU A CA 1
ATOM 690 C C . GLU A 1 87 ? 5.365 -7.237 -10.042 1.00 90.75 87 GLU A C 1
ATOM 692 O O . GLU A 1 87 ? 5.172 -7.754 -8.939 1.00 90.75 87 GLU A O 1
ATOM 697 N N . CYS A 1 88 ? 5.511 -5.912 -10.170 1.00 91.44 88 CYS A N 1
ATOM 698 C CA . CYS A 1 88 ? 5.340 -4.994 -9.049 1.00 91.44 88 CYS A CA 1
ATOM 699 C C . CYS A 1 88 ? 3.879 -4.951 -8.579 1.00 91.44 88 CYS A C 1
ATOM 701 O O . CYS A 1 88 ? 3.629 -4.986 -7.375 1.00 91.44 88 CYS A O 1
ATOM 703 N N . GLU A 1 89 ? 2.925 -4.890 -9.515 1.00 89.00 89 GLU A N 1
ATOM 704 C CA . GLU A 1 89 ? 1.481 -4.885 -9.246 1.00 89.00 89 GLU A CA 1
ATOM 705 C C . GLU A 1 89 ? 1.033 -6.175 -8.543 1.00 89.00 89 GLU A C 1
ATOM 707 O O . GLU A 1 89 ? 0.338 -6.106 -7.525 1.00 89.00 89 GLU A O 1
ATOM 712 N N . GLU A 1 90 ? 1.486 -7.334 -9.019 1.00 91.62 90 GLU A N 1
ATOM 713 C CA . GLU A 1 90 ? 1.145 -8.640 -8.445 1.00 91.62 90 GLU A CA 1
ATOM 714 C C . GLU A 1 90 ? 1.694 -8.810 -7.026 1.00 91.62 90 GLU A C 1
ATOM 716 O O . GLU A 1 90 ? 0.930 -9.045 -6.082 1.00 91.62 90 GLU A O 1
ATOM 721 N N . ARG A 1 91 ? 3.002 -8.586 -6.837 1.00 92.00 91 ARG A N 1
ATOM 722 C CA . ARG A 1 91 ? 3.640 -8.674 -5.512 1.00 92.00 91 ARG A CA 1
ATOM 723 C C . ARG A 1 91 ? 3.027 -7.680 -4.527 1.00 92.00 91 ARG A C 1
ATOM 725 O O . ARG A 1 91 ? 2.873 -7.986 -3.342 1.00 92.00 91 ARG A O 1
ATOM 732 N N . LEU A 1 92 ? 2.655 -6.488 -5.002 1.00 91.69 92 LEU A N 1
ATOM 733 C CA . LEU A 1 92 ? 1.984 -5.478 -4.186 1.00 91.69 92 LEU A CA 1
ATOM 734 C C . LEU A 1 92 ? 0.591 -5.940 -3.766 1.00 91.69 92 LEU A C 1
ATOM 736 O O . LEU A 1 92 ? 0.244 -5.806 -2.593 1.00 91.69 92 LEU A O 1
ATOM 740 N N . ALA A 1 93 ? -0.192 -6.519 -4.674 1.00 90.19 93 ALA A N 1
ATOM 741 C CA . ALA A 1 93 ? -1.518 -7.036 -4.359 1.00 90.19 93 ALA A CA 1
ATOM 742 C C . ALA A 1 93 ? -1.468 -8.181 -3.332 1.00 90.19 93 ALA A C 1
ATOM 744 O O . ALA A 1 93 ? -2.270 -8.200 -2.393 1.00 90.19 93 ALA A O 1
ATOM 745 N N . GLU A 1 94 ? -0.518 -9.107 -3.465 1.00 92.44 94 GLU A N 1
ATOM 746 C CA . GLU A 1 94 ? -0.304 -10.191 -2.499 1.00 92.44 94 GLU A CA 1
ATOM 747 C C . GLU A 1 94 ? 0.090 -9.660 -1.119 1.00 92.44 94 GLU A C 1
ATOM 749 O O . GLU A 1 94 ? -0.537 -10.010 -0.113 1.00 92.44 94 GLU A O 1
ATOM 754 N N . MET A 1 95 ? 1.057 -8.739 -1.068 1.00 91.19 95 MET A N 1
ATOM 755 C CA . MET A 1 95 ? 1.478 -8.101 0.180 1.00 91.19 95 MET A CA 1
ATOM 756 C C . MET A 1 95 ? 0.320 -7.358 0.856 1.00 91.19 95 MET A C 1
ATOM 758 O O . MET A 1 95 ? 0.162 -7.436 2.076 1.00 91.19 95 MET A O 1
ATOM 762 N N . ILE A 1 96 ? -0.507 -6.646 0.084 1.00 91.00 96 ILE A N 1
ATOM 763 C CA . ILE A 1 96 ? -1.680 -5.932 0.604 1.00 91.00 96 ILE A CA 1
ATOM 764 C C . ILE A 1 96 ? -2.662 -6.911 1.251 1.00 91.00 96 ILE A C 1
ATOM 766 O O . ILE A 1 96 ? -3.147 -6.64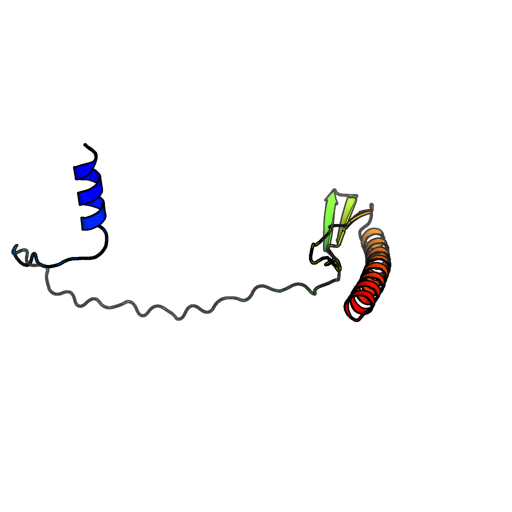0 2.351 1.00 91.00 96 ILE A O 1
ATOM 770 N N . LYS A 1 97 ? -2.952 -8.048 0.605 1.00 91.31 97 LYS A N 1
ATOM 771 C CA . LYS A 1 97 ? -3.854 -9.075 1.154 1.00 91.31 97 LYS A CA 1
ATOM 772 C C . LYS A 1 97 ? -3.324 -9.628 2.477 1.00 91.31 97 LYS A C 1
ATOM 774 O O . LYS A 1 97 ? -4.060 -9.634 3.462 1.00 91.31 97 LYS A O 1
ATOM 779 N N . GLN A 1 98 ? -2.048 -10.013 2.517 1.00 92.00 98 GLN A N 1
ATOM 780 C CA . GLN A 1 98 ? -1.407 -10.546 3.723 1.00 92.00 98 GLN A CA 1
ATOM 781 C C . GLN A 1 98 ? -1.428 -9.529 4.871 1.00 92.00 98 GLN A C 1
ATOM 783 O O . GLN A 1 98 ? -1.912 -9.822 5.962 1.00 92.00 98 GLN A O 1
ATOM 788 N N . LYS A 1 99 ? -0.984 -8.293 4.614 1.00 90.69 99 LYS A N 1
ATOM 789 C CA . LYS A 1 99 ? -0.917 -7.251 5.647 1.00 90.69 99 LYS A CA 1
ATOM 790 C C . LYS A 1 99 ? -2.291 -6.811 6.136 1.00 90.69 99 LYS A C 1
ATOM 792 O O . LYS A 1 99 ? -2.446 -6.533 7.321 1.00 90.69 99 LYS A O 1
ATOM 797 N N . ASN A 1 100 ? -3.299 -6.775 5.268 1.00 89.06 100 ASN A N 1
ATOM 798 C CA . ASN A 1 100 ? -4.668 -6.501 5.701 1.00 89.06 100 ASN A CA 1
ATOM 799 C C . ASN A 1 100 ? -5.232 -7.614 6.583 1.00 89.06 100 ASN A C 1
ATOM 801 O O . ASN A 1 100 ? -5.904 -7.297 7.561 1.00 89.06 100 ASN A O 1
ATOM 805 N N . ALA A 1 101 ? -4.948 -8.881 6.272 1.00 90.62 101 ALA A N 1
ATOM 806 C CA . ALA A 1 101 ? -5.365 -10.005 7.105 1.00 90.62 101 ALA A CA 1
ATOM 807 C C . ALA A 1 101 ? -4.700 -9.954 8.492 1.00 90.62 101 ALA A C 1
ATOM 809 O O . ALA A 1 101 ? -5.394 -10.072 9.500 1.00 90.62 101 ALA A O 1
ATOM 810 N N . GLU A 1 102 ? -3.391 -9.678 8.552 1.00 89.25 102 GLU A N 1
ATOM 811 C CA . GLU A 1 102 ? -2.660 -9.468 9.814 1.00 89.25 102 GLU A CA 1
ATOM 812 C C . GLU A 1 102 ? -3.284 -8.330 10.643 1.00 89.25 102 GLU A C 1
ATOM 814 O O . GLU A 1 102 ? -3.585 -8.505 11.823 1.00 89.25 102 GLU A O 1
ATOM 819 N N . ILE A 1 103 ? -3.544 -7.176 10.016 1.00 88.44 103 ILE A N 1
ATOM 820 C CA . ILE A 1 103 ? -4.137 -6.010 10.688 1.00 88.44 103 ILE A CA 1
ATOM 821 C C . ILE A 1 103 ? -5.565 -6.295 11.155 1.00 88.44 103 ILE A C 1
ATOM 823 O O . ILE A 1 103 ? -5.961 -5.817 12.216 1.00 88.44 103 ILE A O 1
ATOM 827 N N . ALA A 1 104 ? -6.357 -7.028 10.372 1.00 88.94 104 ALA A N 1
ATOM 828 C CA . ALA A 1 104 ? -7.712 -7.407 10.755 1.00 88.94 104 ALA A CA 1
ATOM 829 C C . ALA A 1 104 ? -7.692 -8.334 11.978 1.00 88.94 104 ALA A C 1
ATOM 831 O O . ALA A 1 104 ? -8.379 -8.056 12.955 1.00 88.94 104 ALA A O 1
ATOM 832 N N . ALA A 1 105 ? -6.841 -9.364 11.972 1.00 89.12 105 ALA A N 1
ATOM 833 C CA . ALA A 1 105 ? -6.683 -10.268 13.106 1.00 89.12 105 ALA A CA 1
ATOM 834 C C . ALA A 1 105 ? -6.218 -9.529 14.374 1.00 89.12 105 ALA A C 1
ATOM 836 O O . ALA A 1 105 ? -6.762 -9.741 15.456 1.00 89.12 105 ALA A O 1
ATOM 837 N N . GLU A 1 106 ? -5.246 -8.623 14.253 1.00 87.56 106 GLU A N 1
ATOM 838 C CA . GLU A 1 106 ? -4.749 -7.842 15.389 1.00 87.56 106 GLU A CA 1
ATOM 839 C C . GLU A 1 106 ? -5.809 -6.863 15.927 1.00 87.56 106 GLU A C 1
ATOM 841 O O . GLU A 1 106 ? -5.952 -6.720 17.142 1.00 87.56 106 GLU A O 1
ATOM 846 N N . LYS A 1 107 ? -6.614 -6.246 15.048 1.00 86.88 107 LYS A N 1
ATOM 847 C CA . LYS A 1 107 ? -7.764 -5.420 15.457 1.00 86.88 107 LYS A CA 1
ATOM 848 C C . LYS A 1 107 ? -8.797 -6.217 16.242 1.00 86.88 107 LYS A C 1
ATOM 850 O O . LYS A 1 107 ? -9.250 -5.730 17.273 1.00 86.88 107 LYS A O 1
ATOM 855 N N . GLU A 1 108 ? -9.154 -7.414 15.783 1.00 86.75 108 GLU A N 1
ATOM 856 C CA . GLU A 1 108 ? -10.119 -8.261 16.492 1.00 86.75 108 GLU A CA 1
ATOM 857 C C . GLU A 1 108 ? -9.584 -8.694 17.863 1.00 86.75 108 GLU A C 1
ATOM 859 O O . GLU A 1 108 ? -10.315 -8.644 18.850 1.00 86.75 108 GLU A O 1
ATOM 864 N N . ARG A 1 109 ? -8.287 -9.014 17.974 1.00 84.06 109 ARG A N 1
ATOM 865 C CA . ARG A 1 109 ? -7.655 -9.314 19.273 1.00 84.06 109 ARG A CA 1
ATOM 866 C C . ARG A 1 109 ? -7.698 -8.131 20.238 1.00 84.06 109 ARG A C 1
ATOM 868 O O . ARG A 1 109 ? -8.028 -8.314 21.405 1.00 84.06 109 ARG A O 1
ATOM 875 N N . LEU A 1 110 ? -7.373 -6.929 19.762 1.00 81.88 110 LEU A N 1
ATOM 876 C CA . LEU A 1 110 ? -7.440 -5.707 20.571 1.00 81.88 110 LEU A CA 1
ATOM 877 C C . LEU A 1 110 ? -8.871 -5.407 21.017 1.00 81.88 110 LEU A C 1
ATOM 879 O O . LEU A 1 110 ? -9.088 -5.058 22.172 1.00 81.88 110 LEU A O 1
ATOM 883 N N . LYS A 1 111 ? -9.844 -5.592 20.122 1.00 81.00 111 LYS A N 1
ATOM 884 C CA . LYS A 1 111 ? -11.261 -5.407 20.431 1.00 81.00 111 LYS A CA 1
ATOM 885 C C . LYS A 1 111 ? -11.738 -6.392 21.501 1.00 81.00 111 LYS A C 1
ATOM 887 O O . LYS A 1 111 ? -12.391 -5.965 22.443 1.00 81.00 111 LYS A O 1
ATOM 892 N N . ALA A 1 112 ? -11.366 -7.669 21.392 1.00 76.56 112 ALA A N 1
ATOM 893 C CA . ALA A 1 112 ? -11.723 -8.699 22.369 1.00 76.56 112 ALA A CA 1
ATOM 894 C C . ALA A 1 112 ? -11.061 -8.482 23.743 1.00 76.56 112 ALA A C 1
ATOM 896 O O . ALA A 1 112 ? -11.681 -8.742 24.770 1.00 76.56 112 ALA A O 1
ATOM 897 N N . GLY A 1 113 ? -9.821 -7.978 23.772 1.00 66.25 113 GLY A N 1
ATOM 898 C CA . GLY A 1 113 ? -9.103 -7.668 25.013 1.00 66.25 113 GLY A CA 1
ATOM 899 C C . GLY A 1 113 ? -9.548 -6.378 25.711 1.00 66.25 113 GLY A C 1
ATOM 900 O O . GLY A 1 113 ? -9.251 -6.207 26.884 1.00 66.25 113 GLY A O 1
ATOM 901 N N . GLN A 1 114 ? -10.245 -5.472 25.017 1.00 59.25 114 GLN A N 1
ATOM 902 C CA . GLN A 1 114 ? -10.824 -4.252 25.603 1.00 59.25 114 GLN A CA 1
ATOM 903 C C . GLN A 1 114 ? -12.222 -4.467 26.200 1.00 59.25 114 GLN A C 1
ATOM 905 O O . GLN A 1 114 ? -12.717 -3.602 26.916 1.00 59.25 114 GLN A O 1
ATOM 910 N N . THR A 1 115 ? -12.874 -5.585 25.876 1.00 54.69 115 THR A N 1
ATOM 911 C CA . THR A 1 115 ? -14.210 -5.953 26.374 1.00 54.69 115 THR A CA 1
ATOM 912 C C . THR A 1 115 ? -14.192 -6.881 27.595 1.00 54.69 115 THR A C 1
ATOM 914 O O . THR A 1 115 ? -15.262 -7.297 28.031 1.00 54.69 115 THR A O 1
ATOM 917 N N . ALA A 1 116 ? -13.011 -7.215 28.120 1.00 46.59 116 ALA A N 1
ATOM 918 C CA . ALA A 1 116 ? -12.811 -7.986 29.350 1.00 46.59 116 ALA A CA 1
ATOM 919 C C . ALA A 1 116 ? -12.296 -7.069 30.466 1.00 46.59 116 ALA A C 1
ATOM 921 O O . ALA A 1 116 ? -12.705 -7.288 31.626 1.00 46.59 116 ALA A O 1
#

Secondary structure (DSSP, 8-state):
--HHHHHHHHHHSS-------------------------------PPPTTS-EEEEEETTEEEEEE--B-TTS-B--EEEEESSHHHHHHHHHHHHHHHHHHHHHHHHHHHHHH--

Sequence (116 aa):
MQRSAADKIERGFGRNEGTLGGDGQTPDRVPETPVRAKFEPKQPKIRRPGTGCIFRISEKKWEGSYSPKLPNGKRKKFNIYADTREECEERLAEMIKQKNAEIAAEKERLKAGQTA

Foldseek 3Di:
DVVVVVVVVVVVPDDPDDDPDDDDDDDDDDPPPPPPPPDDDDDDDDDDPQQFDWDDPDPQKIKTWDWDQALVRDTDIDIDMGRDPVVNSVVNVVVSVVVVVVRVVVNVVVVVVVVD

pLDDT: mean 76.85, std 16.01, range [33.31, 93.75]